Protein AF-A0A0N0MYS5-F1 (afdb_monomer_lite)

Secondary structure (DSSP, 8-state):
-HHHHHHHHHHHHHHHHHHHHHHHHHHHHHHHHHHHHHHHHHHHHHHHHHHHHHHHHHHHHHHHHSSS--S--------------------------------------------PPPPHHHHHHHHHHH--S---HHHHHHHHHHH-TTS---HHHHHHHHHHHHHTT--

pLDDT: mean 75.66, std 24.5, range [33.34, 98.88]

Structure (mmCIF, N/CA/C/O backbone):
data_AF-A0A0N0MYS5-F1
#
_entry.id   AF-A0A0N0MYS5-F1
#
loop_
_atom_site.group_PDB
_atom_site.id
_atom_site.type_symbol
_atom_site.label_atom_id
_atom_site.label_alt_id
_atom_site.label_comp_id
_atom_site.label_asym_id
_atom_site.label_entity_id
_atom_site.label_seq_id
_atom_site.pdbx_PDB_ins_code
_atom_site.Cartn_x
_atom_site.Cartn_y
_atom_site.Cartn_z
_atom_site.occupancy
_atom_site.B_iso_or_equiv
_atom_site.auth_seq_id
_atom_site.auth_comp_id
_atom_site.auth_asym_id
_atom_site.auth_atom_id
_atom_site.pdbx_PDB_model_num
ATOM 1 N N . MET A 1 1 ? -20.409 2.145 45.110 1.00 60.16 1 MET A N 1
ATOM 2 C CA . MET A 1 1 ? -20.592 3.127 44.014 1.00 60.16 1 MET A CA 1
ATOM 3 C C . MET A 1 1 ? -19.354 3.993 43.771 1.00 60.16 1 MET A C 1
ATOM 5 O O . MET A 1 1 ? -19.036 4.223 42.613 1.00 60.16 1 MET A O 1
ATOM 9 N N . SER A 1 2 ? -18.633 4.459 44.800 1.00 79.12 2 SER A N 1
ATOM 10 C CA . SER A 1 2 ? -17.429 5.300 44.619 1.00 79.12 2 SER A CA 1
ATOM 11 C C . SER A 1 2 ? -16.228 4.556 44.019 1.00 79.12 2 SER A C 1
ATOM 13 O O . SER A 1 2 ? -15.533 5.095 43.167 1.00 79.12 2 SER A O 1
ATOM 15 N N . GLU A 1 3 ? -16.033 3.298 44.407 1.00 76.19 3 GLU A N 1
ATOM 16 C CA . GLU A 1 3 ? -14.931 2.445 43.941 1.00 76.19 3 GLU A CA 1
ATOM 17 C C . GLU A 1 3 ? -15.027 2.146 42.436 1.00 76.19 3 GLU A C 1
ATOM 19 O O . GLU A 1 3 ? -14.074 2.340 41.689 1.00 76.19 3 GLU A O 1
ATOM 24 N N . THR A 1 4 ? -16.229 1.837 41.939 1.00 83.56 4 THR A N 1
ATOM 25 C CA . THR A 1 4 ? -16.494 1.641 40.503 1.00 83.56 4 THR A CA 1
ATOM 26 C C . THR A 1 4 ? -16.168 2.887 39.667 1.00 83.56 4 THR A C 1
ATOM 28 O O . THR A 1 4 ? -15.666 2.772 38.551 1.00 83.56 4 THR A O 1
ATOM 31 N N . LYS A 1 5 ? -16.412 4.091 40.205 1.00 84.75 5 LYS A N 1
ATOM 32 C CA . LYS A 1 5 ? -16.100 5.361 39.528 1.00 84.75 5 LYS A CA 1
ATOM 33 C C . LYS A 1 5 ? -14.593 5.645 39.493 1.00 84.75 5 LYS A C 1
ATOM 35 O O . LYS A 1 5 ? -14.103 6.174 38.494 1.00 84.75 5 LYS A O 1
ATOM 40 N N . ALA A 1 6 ? -13.862 5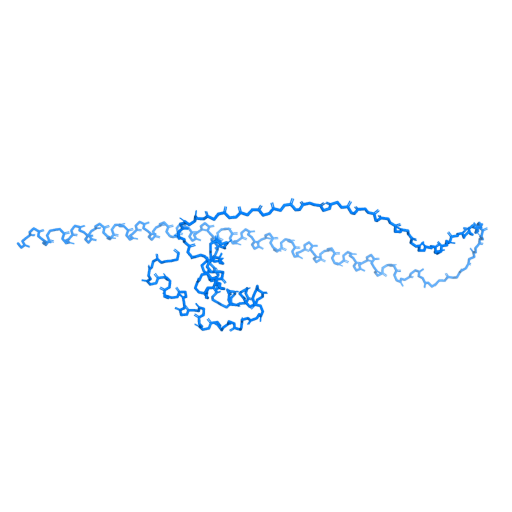.271 40.544 1.00 84.38 6 ALA A N 1
ATOM 41 C CA . ALA A 1 6 ? -12.404 5.366 40.574 1.00 84.38 6 ALA A CA 1
ATOM 42 C C . ALA A 1 6 ? -11.769 4.447 39.516 1.00 84.38 6 ALA A C 1
ATOM 44 O O . ALA A 1 6 ? -11.014 4.928 38.674 1.00 84.38 6 ALA A O 1
ATOM 45 N N . HIS A 1 7 ? -12.185 3.176 39.460 1.00 86.31 7 HIS A N 1
ATOM 46 C CA . HIS A 1 7 ? -11.705 2.226 38.449 1.00 86.31 7 HIS A CA 1
ATOM 47 C C . HIS A 1 7 ? -11.994 2.674 37.009 1.00 86.31 7 HIS A C 1
ATOM 49 O O . HIS A 1 7 ? -11.135 2.545 36.141 1.00 86.31 7 HIS A O 1
ATOM 55 N N . ALA A 1 8 ? -13.175 3.243 36.740 1.00 88.88 8 ALA A N 1
ATOM 56 C CA . ALA A 1 8 ? -13.508 3.759 35.410 1.00 88.88 8 ALA A CA 1
ATOM 57 C C . ALA A 1 8 ? -12.596 4.927 34.983 1.00 88.88 8 ALA A C 1
ATOM 59 O O . ALA A 1 8 ? -12.208 5.030 33.818 1.00 88.88 8 ALA A O 1
ATOM 60 N N . THR A 1 9 ? -12.227 5.794 35.928 1.00 91.62 9 THR A N 1
ATOM 61 C CA . THR A 1 9 ? -11.340 6.937 35.665 1.00 91.62 9 THR A CA 1
ATOM 62 C C . THR A 1 9 ? -9.904 6.471 35.415 1.00 91.62 9 THR A C 1
ATOM 64 O O . THR A 1 9 ? -9.252 6.950 34.490 1.00 91.62 9 THR A O 1
ATOM 67 N N . GLU A 1 10 ? -9.430 5.486 36.178 1.00 94.56 10 GLU A N 1
ATOM 68 C CA . GLU A 1 10 ? -8.101 4.896 35.998 1.00 94.56 10 GLU A CA 1
ATOM 69 C C . GLU A 1 10 ? -7.974 4.134 34.674 1.00 94.56 10 GLU A C 1
ATOM 71 O O . GLU A 1 10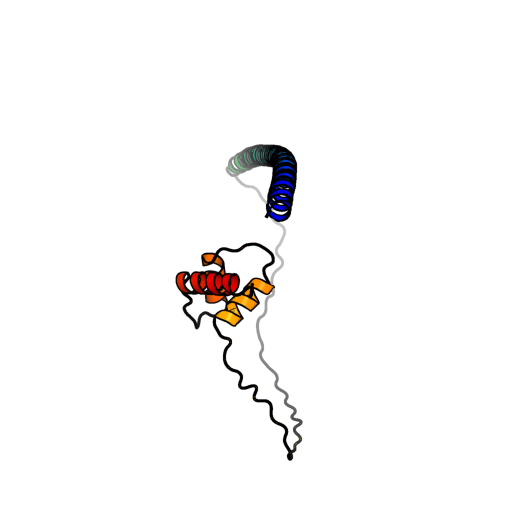 ? -7.000 4.324 33.947 1.00 94.56 10 GLU A O 1
ATOM 76 N N . LEU A 1 11 ? -9.002 3.370 34.288 1.00 96.25 11 LEU A N 1
ATOM 77 C CA . LEU A 1 11 ? -9.055 2.713 32.980 1.00 96.25 11 LEU A CA 1
ATOM 78 C C . LEU A 1 11 ? -9.027 3.731 31.830 1.00 96.25 11 LEU A C 1
ATOM 80 O O . LEU A 1 11 ? -8.343 3.518 30.832 1.00 96.25 11 LEU A O 1
ATOM 84 N N . THR A 1 12 ? -9.734 4.855 31.979 1.00 95.88 12 THR A N 1
ATOM 85 C CA . THR A 1 12 ? -9.728 5.936 30.981 1.00 95.88 12 THR A CA 1
ATOM 86 C C . THR A 1 12 ? -8.341 6.570 30.860 1.00 95.88 12 THR A C 1
ATOM 88 O O . THR A 1 12 ? -7.863 6.801 29.749 1.00 95.88 12 THR A O 1
ATOM 91 N N . SER A 1 13 ? -7.666 6.811 31.988 1.00 96.75 13 SER A N 1
ATOM 92 C CA . SER A 1 13 ? -6.289 7.317 32.012 1.00 96.75 13 SER A CA 1
ATOM 93 C C . SER A 1 13 ? -5.324 6.348 31.319 1.00 96.75 13 SER A C 1
ATOM 95 O O . SER A 1 13 ? -4.552 6.754 30.451 1.00 96.75 13 SER A O 1
ATOM 97 N N . GLN A 1 14 ? -5.439 5.050 31.620 1.00 96.94 14 GLN A N 1
ATOM 98 C CA . GLN A 1 14 ? -4.630 4.002 31.000 1.00 96.94 14 GLN A CA 1
ATOM 99 C C . GLN A 1 14 ? -4.849 3.930 29.484 1.00 96.94 14 GLN A C 1
ATOM 101 O O . GLN A 1 14 ? -3.878 3.914 28.730 1.00 96.94 14 GLN A O 1
ATOM 106 N N . TYR A 1 15 ? -6.103 3.944 29.022 1.00 98.19 15 TYR A N 1
ATOM 107 C CA . TYR A 1 15 ? -6.408 3.946 27.589 1.00 98.19 15 TYR A CA 1
ATOM 108 C C . TYR A 1 15 ? -5.886 5.200 26.891 1.00 98.19 15 TYR A C 1
ATOM 110 O O . TYR A 1 15 ? -5.361 5.113 25.786 1.00 98.19 15 TYR A O 1
ATOM 118 N N . THR A 1 16 ? -5.983 6.362 27.536 1.00 98.12 16 THR A N 1
ATOM 119 C CA . THR A 1 16 ? -5.475 7.616 26.965 1.00 98.12 16 THR A CA 1
ATOM 120 C C . THR A 1 16 ? -3.954 7.570 26.813 1.00 98.12 16 THR A C 1
ATOM 122 O O . THR A 1 16 ? -3.432 7.927 25.760 1.00 98.12 16 THR A O 1
ATOM 125 N N . ALA A 1 17 ? -3.235 7.075 27.825 1.00 97.81 17 ALA A N 1
ATOM 126 C CA . ALA A 1 17 ? -1.787 6.890 27.749 1.00 97.81 17 ALA A CA 1
ATOM 127 C C . ALA A 1 17 ? -1.392 5.883 26.655 1.00 97.81 17 ALA A C 1
ATOM 129 O O . ALA A 1 17 ? -0.455 6.134 25.896 1.00 97.81 17 ALA A O 1
ATOM 130 N N . GLN A 1 18 ? -2.138 4.779 26.535 1.00 98.38 18 GLN A N 1
ATOM 131 C CA . GLN A 1 18 ? -1.919 3.770 25.502 1.00 98.38 18 GLN A CA 1
ATOM 132 C C . GLN A 1 18 ? -2.108 4.349 24.095 1.00 98.38 18 GLN A C 1
ATOM 134 O O . GLN A 1 18 ? -1.231 4.186 23.252 1.00 98.38 18 GLN A O 1
ATOM 139 N N . VAL A 1 19 ? -3.207 5.071 23.857 1.00 98.69 19 VAL A N 1
ATOM 140 C CA . VAL A 1 19 ? -3.494 5.696 22.556 1.00 98.69 19 VAL A CA 1
ATOM 141 C C . VAL A 1 19 ? -2.421 6.717 22.192 1.00 98.69 19 VAL A C 1
ATOM 143 O O . VAL A 1 19 ? -1.950 6.714 21.059 1.00 98.69 19 VAL A O 1
ATOM 146 N N . THR A 1 20 ? -1.977 7.548 23.137 1.00 98.69 20 THR A N 1
ATOM 147 C CA . THR A 1 20 ? -0.875 8.491 22.895 1.00 98.69 20 THR A CA 1
ATOM 148 C C . THR A 1 20 ? 0.404 7.758 22.484 1.00 98.69 20 THR A C 1
ATOM 150 O O . THR A 1 20 ? 1.012 8.106 21.474 1.00 98.69 20 THR A O 1
ATOM 153 N N . GLY A 1 21 ? 0.775 6.688 23.195 1.00 98.69 21 GLY A N 1
ATOM 154 C CA . GLY A 1 21 ? 1.952 5.887 22.847 1.00 98.69 21 GLY A CA 1
ATOM 155 C C . GLY A 1 21 ? 1.823 5.157 21.504 1.00 98.69 21 GLY A C 1
ATOM 156 O O . GLY A 1 21 ? 2.805 5.029 20.770 1.00 98.69 21 GLY A O 1
ATOM 157 N N . ASP A 1 22 ? 0.624 4.686 21.160 1.00 98.75 22 ASP A N 1
ATOM 158 C CA . ASP A 1 22 ? 0.337 4.072 19.862 1.00 98.75 22 ASP A CA 1
ATOM 159 C C . ASP A 1 22 ? 0.451 5.094 18.723 1.00 98.75 22 ASP A C 1
ATOM 161 O O . ASP A 1 22 ? 1.064 4.789 17.700 1.00 98.75 22 ASP A O 1
ATOM 165 N N . LEU A 1 23 ? -0.064 6.313 18.909 1.00 98.75 23 LEU A N 1
ATOM 166 C CA . LEU A 1 23 ? 0.050 7.400 17.932 1.00 98.75 23 LEU A CA 1
ATOM 167 C C . LEU A 1 23 ? 1.507 7.820 17.708 1.00 98.75 23 LEU A C 1
ATOM 169 O O . LEU A 1 23 ? 1.917 7.996 16.564 1.00 98.75 23 LEU A O 1
ATOM 173 N N . GLU A 1 24 ? 2.312 7.917 18.767 1.00 98.75 24 GLU A N 1
ATOM 174 C CA . GLU A 1 24 ? 3.745 8.213 18.647 1.00 98.75 24 GLU A CA 1
ATOM 175 C C . GLU A 1 24 ? 4.503 7.119 17.888 1.00 98.75 24 GLU A C 1
ATOM 177 O O . GLU A 1 24 ? 5.331 7.413 17.022 1.00 98.75 24 GLU A O 1
ATOM 182 N N . ARG A 1 25 ? 4.222 5.844 18.188 1.00 98.75 25 ARG A N 1
ATOM 183 C CA . ARG A 1 25 ? 4.805 4.715 17.448 1.00 98.75 25 ARG A CA 1
ATOM 184 C C . ARG A 1 25 ? 4.364 4.715 15.990 1.00 98.75 25 ARG A C 1
ATOM 186 O O . ARG A 1 25 ? 5.187 4.478 15.113 1.00 98.75 25 ARG A O 1
ATOM 193 N N . ASN A 1 26 ? 3.095 5.014 15.731 1.00 98.69 26 ASN A N 1
ATOM 194 C CA . ASN A 1 26 ? 2.567 5.091 14.379 1.00 98.69 26 ASN A CA 1
ATOM 195 C C . ASN A 1 26 ? 3.228 6.222 13.576 1.00 98.69 26 ASN A C 1
ATOM 197 O O . ASN A 1 26 ? 3.634 5.986 12.444 1.00 98.69 26 ASN A O 1
ATOM 201 N N . ALA A 1 27 ? 3.419 7.403 14.171 1.00 98.75 27 ALA A N 1
ATOM 202 C CA . ALA A 1 27 ? 4.106 8.521 13.524 1.00 98.75 27 ALA A CA 1
ATOM 203 C C . ALA A 1 27 ? 5.561 8.179 13.153 1.00 98.75 27 ALA A C 1
ATOM 205 O O . ALA A 1 27 ? 5.993 8.464 12.039 1.00 98.75 27 ALA A O 1
ATOM 206 N N . LYS A 1 28 ? 6.296 7.503 14.047 1.00 98.75 28 LYS A N 1
ATOM 207 C CA . LYS A 1 28 ? 7.670 7.044 13.770 1.00 98.75 28 LYS A CA 1
ATOM 208 C C . LYS A 1 28 ? 7.730 6.024 12.636 1.00 98.75 28 LYS A C 1
ATOM 210 O O . LYS A 1 28 ? 8.636 6.074 11.811 1.00 98.75 28 LYS A O 1
ATOM 215 N N . GLU A 1 29 ? 6.768 5.106 12.580 1.00 98.81 29 GLU A N 1
ATOM 216 C CA . GLU A 1 29 ? 6.713 4.118 11.501 1.00 98.81 29 GLU A CA 1
ATOM 217 C C . GLU A 1 29 ? 6.350 4.766 10.159 1.00 98.81 29 GLU A C 1
ATOM 219 O O . GLU A 1 29 ? 6.943 4.426 9.139 1.00 98.81 29 GLU A O 1
ATOM 224 N N . GLN A 1 30 ? 5.442 5.749 10.155 1.00 98.75 30 GLN A N 1
ATOM 225 C CA . GLN A 1 30 ? 5.154 6.544 8.959 1.00 98.75 30 GLN A CA 1
ATOM 226 C C . GLN A 1 30 ? 6.401 7.277 8.451 1.00 98.75 30 GLN A C 1
ATOM 228 O O . GLN A 1 30 ? 6.653 7.269 7.250 1.00 98.75 30 GLN A O 1
ATOM 233 N N . GLU A 1 31 ? 7.197 7.872 9.346 1.00 98.81 31 GLU A N 1
ATOM 234 C CA . GLU A 1 31 ? 8.458 8.526 8.980 1.00 98.81 31 GLU A CA 1
ATOM 235 C C . GLU A 1 31 ? 9.454 7.528 8.371 1.00 98.81 31 GLU A C 1
ATOM 237 O O . GLU A 1 31 ? 9.992 7.780 7.293 1.00 98.81 31 GLU A O 1
ATOM 242 N N . ARG A 1 32 ? 9.646 6.364 9.008 1.00 98.81 32 ARG A N 1
ATOM 243 C CA . ARG A 1 32 ? 10.529 5.298 8.509 1.00 98.81 32 ARG A CA 1
ATOM 244 C C . ARG A 1 32 ? 10.115 4.824 7.114 1.00 98.81 32 ARG A C 1
ATOM 246 O O . ARG A 1 32 ? 10.952 4.738 6.218 1.00 98.81 32 ARG A O 1
ATOM 253 N N . ILE A 1 33 ? 8.830 4.518 6.929 1.00 98.81 33 ILE A N 1
ATOM 254 C CA . ILE A 1 33 ? 8.283 4.084 5.637 1.00 98.81 33 ILE A CA 1
ATOM 255 C C . ILE A 1 33 ? 8.416 5.206 4.602 1.00 98.81 33 ILE A C 1
ATOM 257 O O . ILE A 1 33 ? 8.747 4.935 3.453 1.00 98.81 33 ILE A O 1
ATOM 261 N N . GLY A 1 34 ? 8.206 6.466 4.995 1.00 98.75 34 GLY A N 1
ATOM 262 C CA . GLY A 1 34 ? 8.397 7.623 4.121 1.00 98.75 34 GLY A CA 1
ATOM 263 C C . GLY A 1 34 ? 9.825 7.717 3.580 1.00 98.75 34 GLY A C 1
ATOM 264 O O . GLY A 1 34 ? 10.009 7.846 2.372 1.00 98.75 34 GLY A O 1
ATOM 265 N N . GLN A 1 35 ? 10.825 7.564 4.451 1.00 98.81 35 GLN A N 1
ATOM 266 C CA . GLN A 1 35 ? 12.240 7.535 4.059 1.00 98.81 35 GLN A CA 1
ATOM 267 C C . GLN A 1 35 ? 12.556 6.354 3.125 1.00 98.81 35 GLN A C 1
ATOM 269 O O . GLN A 1 35 ? 13.300 6.502 2.158 1.00 98.81 35 GLN A O 1
ATOM 274 N N . GLU A 1 36 ? 11.972 5.181 3.383 1.00 98.81 36 GLU A N 1
ATOM 275 C CA . GLU A 1 36 ? 12.135 4.000 2.526 1.00 98.81 36 GLU A CA 1
ATOM 276 C C . GLU A 1 36 ? 11.522 4.214 1.132 1.00 98.81 36 GLU A C 1
ATOM 278 O O . GLU A 1 36 ? 12.137 3.865 0.124 1.00 98.81 36 GLU A O 1
ATOM 283 N N . ILE A 1 37 ? 10.348 4.850 1.055 1.00 98.75 37 ILE A N 1
ATOM 284 C CA . ILE A 1 37 ? 9.710 5.219 -0.215 1.00 98.75 37 ILE A CA 1
ATOM 285 C C . ILE A 1 37 ? 10.589 6.194 -0.999 1.00 98.75 37 ILE A C 1
ATOM 287 O O . ILE A 1 37 ? 10.785 5.988 -2.196 1.00 98.75 37 ILE A O 1
ATOM 291 N N . GLU A 1 38 ? 11.125 7.228 -0.350 1.00 98.88 38 GLU A N 1
ATOM 292 C CA . GLU A 1 38 ? 12.000 8.210 -1.000 1.00 98.88 38 GLU A CA 1
ATOM 293 C C . GLU A 1 38 ? 13.253 7.536 -1.581 1.00 98.88 38 GLU A C 1
ATOM 295 O O . GLU A 1 38 ? 13.566 7.711 -2.762 1.00 98.88 38 GLU A O 1
ATOM 300 N N . ALA A 1 39 ? 13.901 6.663 -0.805 1.00 98.75 39 ALA A N 1
ATOM 301 C CA . ALA A 1 39 ? 15.057 5.899 -1.264 1.00 98.75 39 ALA A CA 1
ATOM 302 C C . ALA A 1 39 ? 14.725 4.983 -2.459 1.00 98.75 39 ALA A C 1
ATOM 304 O O . ALA A 1 39 ? 15.487 4.908 -3.426 1.00 98.75 39 ALA A O 1
ATOM 305 N N . LEU A 1 40 ? 13.580 4.291 -2.429 1.00 98.88 40 LEU A N 1
ATOM 306 C CA . LEU A 1 40 ? 13.139 3.432 -3.534 1.00 98.88 40 LEU A CA 1
ATOM 307 C C . LEU A 1 40 ? 12.798 4.235 -4.796 1.00 98.88 40 LEU A C 1
ATOM 309 O O . LEU A 1 40 ? 13.092 3.792 -5.909 1.00 98.88 40 LEU A O 1
ATOM 313 N N . GLN A 1 41 ? 12.205 5.420 -4.648 1.00 98.81 41 GLN A N 1
ATOM 314 C CA . GLN A 1 41 ? 11.923 6.317 -5.769 1.00 98.81 41 GLN A CA 1
ATOM 315 C C . GLN A 1 41 ? 13.211 6.819 -6.427 1.00 98.81 41 GLN A C 1
ATOM 317 O O . GLN A 1 41 ? 13.299 6.827 -7.657 1.00 98.81 41 GLN A O 1
ATOM 322 N N . GLU A 1 42 ? 14.225 7.174 -5.636 1.00 98.81 42 GLU A N 1
ATOM 323 C CA . GLU A 1 42 ? 15.534 7.572 -6.156 1.00 98.81 42 GLU A CA 1
ATOM 324 C C . GLU A 1 42 ? 16.205 6.426 -6.931 1.00 98.81 42 GLU A C 1
ATOM 326 O O . GLU A 1 42 ? 16.670 6.622 -8.058 1.00 98.81 42 GLU A O 1
ATOM 331 N N . GLN A 1 43 ? 16.183 5.203 -6.387 1.00 98.75 43 GLN A N 1
ATOM 332 C CA . GLN A 1 43 ? 16.703 4.015 -7.075 1.00 98.75 43 GLN A CA 1
ATOM 333 C C . GLN A 1 43 ? 15.986 3.756 -8.403 1.00 98.75 43 GLN A C 1
ATOM 335 O O . GLN A 1 43 ? 16.626 3.475 -9.420 1.00 98.75 43 GLN A O 1
ATOM 340 N N . LEU A 1 44 ? 14.657 3.871 -8.415 1.00 98.81 44 LEU A N 1
ATOM 341 C CA . LEU A 1 44 ? 13.856 3.703 -9.621 1.00 98.81 44 LEU A CA 1
ATOM 342 C C . LEU A 1 44 ? 14.203 4.765 -10.668 1.00 98.81 44 LEU A C 1
ATOM 344 O O . LEU A 1 44 ? 14.393 4.426 -11.838 1.00 98.81 44 LEU A O 1
ATOM 348 N N . HIS A 1 45 ? 14.349 6.026 -10.260 1.00 98.88 45 HIS A N 1
ATOM 349 C CA . HIS A 1 45 ? 14.752 7.103 -11.159 1.00 98.88 45 HIS A CA 1
ATOM 350 C C . HIS A 1 45 ? 16.151 6.856 -11.750 1.00 98.88 45 HIS A C 1
ATOM 352 O O . HIS A 1 45 ? 16.347 6.991 -12.960 1.00 98.88 45 HIS A O 1
ATOM 358 N N . ALA A 1 46 ? 17.112 6.411 -10.934 1.00 98.75 46 ALA A N 1
ATOM 359 C CA . ALA A 1 46 ? 18.447 6.047 -11.405 1.00 98.75 46 ALA A CA 1
ATOM 360 C C . ALA A 1 46 ? 18.403 4.909 -12.441 1.00 98.75 46 ALA A C 1
ATOM 362 O O . ALA A 1 46 ? 19.051 4.986 -13.488 1.00 98.75 46 ALA A O 1
ATOM 363 N N . LEU A 1 47 ? 17.596 3.871 -12.199 1.00 98.81 47 LEU A N 1
ATOM 364 C CA . LEU A 1 47 ? 17.408 2.767 -13.145 1.00 98.81 47 LEU A CA 1
ATOM 365 C C . LEU A 1 47 ? 16.758 3.224 -14.457 1.00 98.81 47 LEU A C 1
ATOM 367 O O . LEU A 1 47 ? 17.202 2.815 -15.530 1.00 98.81 47 LEU A O 1
ATOM 371 N N . GLN A 1 48 ? 15.749 4.092 -14.397 1.00 98.75 48 GLN A N 1
ATOM 372 C CA . GLN A 1 48 ? 15.107 4.659 -15.587 1.00 98.75 48 GLN A CA 1
ATOM 373 C C . GLN A 1 48 ? 16.066 5.530 -16.404 1.00 98.75 48 GLN A C 1
ATOM 375 O O . GLN A 1 48 ? 16.086 5.448 -17.638 1.00 98.75 48 GLN A O 1
ATOM 380 N N . HIS A 1 49 ? 16.893 6.332 -15.732 1.00 98.75 49 HIS A N 1
ATOM 381 C CA . HIS A 1 49 ? 17.927 7.120 -16.390 1.00 98.75 49 HIS A CA 1
ATOM 382 C C . HIS A 1 49 ? 18.937 6.213 -17.104 1.00 98.75 49 HIS A C 1
ATOM 384 O O . HIS A 1 49 ? 19.176 6.378 -18.301 1.00 98.75 49 HIS A O 1
ATOM 390 N N . ASN A 1 50 ? 19.448 5.191 -16.413 1.00 98.69 50 ASN A N 1
ATOM 391 C CA . ASN A 1 50 ? 20.355 4.206 -17.000 1.00 98.69 50 ASN A CA 1
ATOM 392 C C . ASN A 1 50 ? 19.722 3.485 -18.194 1.00 98.69 50 ASN A C 1
ATOM 394 O O . ASN A 1 50 ? 20.365 3.330 -19.229 1.00 98.69 50 ASN A O 1
ATOM 398 N N . HIS A 1 51 ? 18.453 3.088 -18.091 1.00 98.56 51 HIS A N 1
ATOM 399 C CA . HIS A 1 51 ? 17.727 2.479 -19.201 1.00 98.56 51 HIS A CA 1
ATOM 400 C C . HIS A 1 51 ? 17.658 3.412 -20.414 1.00 98.56 51 HIS A C 1
ATOM 402 O O . HIS A 1 51 ? 17.939 2.988 -21.532 1.00 98.56 51 HIS A O 1
ATOM 408 N N . THR A 1 52 ? 17.363 4.693 -20.193 1.00 98.69 52 THR A N 1
ATOM 409 C CA . THR A 1 52 ? 17.341 5.706 -21.257 1.00 98.69 52 THR A CA 1
ATOM 410 C C . THR A 1 52 ? 18.704 5.824 -21.938 1.00 98.69 52 THR A C 1
ATOM 412 O O . THR A 1 52 ? 18.786 5.820 -23.165 1.00 98.69 52 THR A O 1
ATOM 415 N N . VAL A 1 53 ? 19.791 5.864 -21.162 1.00 98.62 53 VAL A N 1
ATOM 416 C CA . VAL A 1 53 ? 21.162 5.895 -21.696 1.00 98.62 53 VAL A CA 1
ATOM 417 C C . VAL A 1 53 ? 21.468 4.638 -22.513 1.00 98.62 53 VAL A C 1
ATOM 419 O O . VAL A 1 53 ? 21.986 4.748 -23.624 1.00 98.62 53 VAL A O 1
ATOM 422 N N . LEU A 1 54 ? 21.111 3.454 -22.009 1.00 98.38 54 LEU A N 1
ATOM 423 C CA . LEU A 1 54 ? 21.327 2.184 -22.708 1.00 98.38 54 LEU A CA 1
ATOM 424 C C . LEU A 1 54 ? 20.543 2.107 -24.020 1.00 98.38 54 LEU A C 1
ATOM 426 O O . LEU A 1 54 ? 21.086 1.661 -25.027 1.00 98.38 54 LEU A O 1
ATOM 430 N N . VAL A 1 55 ? 19.297 2.580 -24.036 1.00 98.38 55 VAL A N 1
ATOM 431 C CA . VAL A 1 55 ? 18.473 2.645 -25.248 1.00 98.38 55 VAL A CA 1
ATOM 432 C C . VAL A 1 55 ? 19.060 3.636 -26.254 1.00 98.38 55 VAL A C 1
ATOM 434 O O . VAL A 1 55 ? 19.170 3.308 -27.435 1.00 98.38 55 VAL A O 1
ATOM 437 N N . ASN A 1 56 ? 19.505 4.814 -25.810 1.00 97.88 56 ASN A N 1
ATOM 438 C CA . ASN A 1 56 ? 20.174 5.786 -26.680 1.00 97.88 56 ASN A CA 1
ATOM 439 C C . ASN A 1 56 ? 21.470 5.212 -27.273 1.00 97.88 56 ASN A C 1
ATOM 441 O O . ASN A 1 56 ? 21.740 5.380 -28.461 1.00 97.88 56 ASN A O 1
ATOM 445 N N . MET A 1 57 ? 22.248 4.483 -26.471 1.00 97.50 57 MET A N 1
ATOM 446 C CA . MET A 1 57 ? 23.445 3.786 -26.932 1.00 97.50 57 MET A CA 1
ATOM 447 C C . MET A 1 57 ? 23.089 2.687 -27.942 1.00 97.50 57 MET A C 1
ATOM 449 O O . MET A 1 57 ? 23.683 2.631 -29.015 1.00 97.50 57 MET A O 1
ATOM 453 N N . GLN A 1 58 ? 22.076 1.861 -27.669 1.00 96.06 58 GLN A N 1
ATOM 454 C CA . GLN A 1 58 ? 21.598 0.842 -28.606 1.00 96.06 58 GLN A CA 1
ATOM 455 C C . GLN A 1 58 ? 21.170 1.456 -29.945 1.00 96.06 58 GLN A C 1
ATOM 457 O O . GLN A 1 58 ? 21.495 0.907 -30.994 1.00 96.06 58 GLN A O 1
ATOM 462 N N . GLN A 1 59 ? 20.478 2.597 -29.929 1.00 96.12 59 GLN A N 1
ATOM 463 C CA . GLN A 1 59 ? 20.090 3.310 -31.147 1.00 96.12 59 GLN A CA 1
ATOM 464 C C . GLN A 1 59 ? 21.304 3.867 -31.898 1.00 96.12 59 GLN A C 1
ATOM 466 O O . GLN A 1 59 ? 21.367 3.737 -33.118 1.00 96.12 59 GLN A O 1
ATOM 471 N N . ALA A 1 60 ? 22.292 4.430 -31.197 1.00 94.62 60 ALA A N 1
ATOM 472 C CA . ALA A 1 60 ? 23.517 4.935 -31.817 1.00 94.62 60 ALA A CA 1
ATOM 473 C C . ALA A 1 60 ? 24.344 3.812 -32.474 1.00 94.62 60 ALA A C 1
ATOM 475 O O . ALA A 1 60 ? 24.807 3.968 -33.603 1.00 94.62 60 ALA A O 1
ATOM 476 N N . LEU A 1 61 ? 24.482 2.658 -31.809 1.00 95.00 61 LEU A N 1
ATOM 477 C CA . LEU A 1 61 ? 25.164 1.492 -32.384 1.00 95.00 61 LEU A CA 1
ATOM 478 C C . LEU A 1 61 ? 24.334 0.807 -33.487 1.00 95.00 61 LEU A C 1
ATOM 480 O O . LEU A 1 61 ? 24.896 0.351 -34.480 1.00 95.00 61 LEU A O 1
ATOM 484 N N . GLY A 1 62 ? 23.006 0.754 -33.349 1.00 84.12 62 GLY A N 1
ATOM 485 C CA . GLY A 1 62 ? 22.095 0.155 -34.331 1.00 84.12 62 GLY A CA 1
ATOM 486 C C . GLY A 1 62 ? 21.909 0.997 -35.598 1.00 84.12 62 GLY A C 1
ATOM 487 O O . GLY A 1 62 ? 21.809 0.447 -36.692 1.00 84.12 62 GLY A O 1
ATOM 488 N N . GLY A 1 63 ? 21.935 2.327 -35.481 1.00 59.50 63 GLY A N 1
ATOM 489 C CA . GLY A 1 63 ? 21.900 3.259 -36.612 1.00 59.50 63 GLY A CA 1
ATOM 490 C C . GLY A 1 63 ? 23.203 3.276 -37.416 1.00 59.50 63 GLY A C 1
ATOM 491 O O . GLY A 1 63 ? 23.165 3.412 -38.636 1.00 59.50 63 GLY A O 1
ATOM 492 N N . ALA A 1 64 ? 24.348 3.044 -36.766 1.00 54.44 64 ALA A N 1
ATOM 493 C CA . ALA A 1 64 ? 25.631 2.867 -37.449 1.00 54.44 64 ALA A CA 1
ATOM 494 C C . ALA A 1 64 ? 25.721 1.534 -38.220 1.00 54.44 64 ALA A C 1
ATOM 496 O O . ALA A 1 64 ? 26.438 1.450 -39.215 1.00 54.44 64 ALA A O 1
ATOM 497 N N . SER A 1 65 ? 24.966 0.506 -37.813 1.00 49.16 65 SER A N 1
ATOM 498 C CA . SER A 1 65 ? 24.954 -0.799 -38.491 1.00 49.16 65 SER A CA 1
ATOM 499 C C . SER A 1 65 ? 24.060 -0.846 -39.737 1.00 49.16 65 SER A C 1
ATOM 501 O O . SER A 1 65 ? 24.236 -1.742 -40.556 1.00 49.16 65 SER A O 1
ATOM 503 N N . SER A 1 66 ? 23.122 0.094 -39.915 1.00 44.91 66 SER A N 1
ATOM 504 C CA . SER A 1 66 ? 22.214 0.109 -41.078 1.00 44.91 66 SER A CA 1
ATOM 505 C C . SER A 1 66 ? 22.725 0.940 -42.265 1.00 44.91 66 SER A C 1
ATOM 507 O O . SER A 1 66 ? 22.082 0.946 -43.312 1.00 44.91 66 SER A O 1
ATOM 509 N N . ALA A 1 67 ? 23.859 1.637 -42.131 1.00 44.97 67 ALA A N 1
ATOM 510 C CA . ALA A 1 67 ? 24.441 2.470 -43.190 1.00 44.97 67 ALA A CA 1
ATOM 511 C C . ALA A 1 67 ? 25.647 1.824 -43.907 1.00 44.97 67 ALA A C 1
ATOM 513 O O . ALA A 1 67 ? 26.252 2.465 -44.761 1.00 44.97 67 ALA A O 1
ATOM 514 N N . ALA A 1 68 ? 26.004 0.576 -43.575 1.00 45.94 68 ALA A N 1
ATOM 515 C CA . ALA A 1 68 ? 27.190 -0.102 -44.114 1.00 45.94 68 ALA A CA 1
ATOM 516 C C . ALA A 1 68 ? 26.896 -1.312 -45.025 1.00 45.94 68 ALA A C 1
ATOM 518 O O . ALA A 1 68 ? 27.835 -1.946 -45.494 1.00 45.94 68 ALA A O 1
ATOM 519 N N . GLU A 1 69 ? 25.632 -1.620 -45.333 1.00 44.06 69 GLU A N 1
ATOM 520 C CA . GLU A 1 69 ? 25.283 -2.650 -46.327 1.00 44.06 69 GLU A CA 1
ATOM 521 C C . GLU A 1 69 ? 24.719 -2.023 -47.607 1.00 44.06 69 GLU A C 1
ATOM 523 O O . GLU A 1 69 ? 23.550 -2.182 -47.945 1.00 44.06 69 GLU A O 1
ATOM 528 N N . ALA A 1 70 ? 25.563 -1.274 -48.316 1.00 48.78 70 ALA A N 1
ATOM 529 C CA . ALA A 1 70 ? 25.348 -0.929 -49.720 1.00 48.78 70 ALA A CA 1
ATOM 530 C C . ALA A 1 70 ? 26.666 -0.498 -50.390 1.00 48.78 70 ALA A C 1
ATOM 532 O O . ALA A 1 70 ? 26.817 0.666 -50.731 1.00 48.78 70 ALA A O 1
ATOM 533 N N . ASP A 1 71 ? 27.623 -1.416 -50.567 1.00 37.00 71 ASP A N 1
ATOM 534 C CA . ASP A 1 71 ? 28.341 -1.550 -51.845 1.00 37.00 71 ASP A CA 1
ATOM 535 C C . ASP A 1 71 ? 29.128 -2.874 -51.912 1.00 37.00 71 ASP A C 1
ATOM 537 O O . ASP A 1 71 ? 29.302 -3.597 -50.937 1.00 37.00 71 ASP A O 1
ATOM 541 N N . THR A 1 72 ? 29.523 -3.218 -53.121 1.00 38.28 72 THR A N 1
ATOM 542 C CA . THR A 1 72 ? 29.562 -4.545 -53.720 1.00 38.28 72 THR A CA 1
ATOM 543 C C . THR A 1 72 ? 30.906 -5.292 -53.635 1.00 38.28 72 THR A C 1
ATOM 545 O O . THR A 1 72 ? 31.979 -4.710 -53.700 1.00 38.28 72 THR A O 1
ATOM 548 N N . ALA A 1 73 ? 30.792 -6.626 -53.539 1.00 41.22 73 ALA A N 1
ATOM 549 C CA . ALA A 1 73 ? 31.622 -7.700 -54.116 1.00 41.22 73 ALA A CA 1
ATOM 550 C C . ALA A 1 73 ? 33.166 -7.575 -54.172 1.00 41.22 73 ALA A C 1
ATOM 552 O O . ALA A 1 73 ? 33.701 -6.744 -54.892 1.00 41.22 73 ALA A O 1
ATOM 553 N N . THR A 1 74 ? 33.885 -8.565 -53.609 1.00 34.84 74 THR A N 1
ATOM 554 C CA . THR A 1 74 ? 34.678 -9.587 -54.351 1.00 34.84 74 THR A CA 1
ATOM 555 C C . THR A 1 74 ? 35.148 -10.687 -53.371 1.00 34.84 74 THR A C 1
ATOM 557 O O . THR A 1 74 ? 35.732 -10.394 -52.333 1.00 34.84 74 THR A O 1
ATOM 560 N N . ALA A 1 75 ? 34.867 -11.956 -53.690 1.00 42.34 75 ALA A N 1
ATOM 561 C CA . ALA A 1 75 ? 35.277 -13.158 -52.943 1.00 42.34 75 ALA A CA 1
ATOM 562 C C . ALA A 1 75 ? 36.756 -13.559 -53.227 1.00 42.34 75 ALA A C 1
ATOM 564 O O . ALA A 1 75 ? 37.375 -12.962 -54.108 1.00 42.34 75 ALA A O 1
ATOM 565 N N . PRO A 1 76 ? 37.331 -14.588 -52.558 1.00 44.34 76 PRO A N 1
ATOM 566 C CA . PRO A 1 76 ? 37.087 -15.957 -53.033 1.00 44.34 76 PRO A CA 1
ATOM 567 C C . PRO A 1 76 ? 36.903 -17.044 -51.951 1.00 44.34 76 PRO A C 1
ATOM 569 O O . PRO A 1 76 ? 37.388 -16.968 -50.825 1.00 44.34 76 PRO A O 1
ATOM 572 N N . SER A 1 77 ? 36.199 -18.090 -52.389 1.00 43.09 77 SER A N 1
ATOM 573 C CA . SER A 1 77 ? 35.915 -19.393 -51.777 1.00 43.09 77 SER A CA 1
ATOM 574 C C . SER A 1 77 ? 37.109 -20.191 -51.252 1.00 43.09 77 SER A C 1
ATOM 576 O O . SER A 1 77 ? 38.103 -20.315 -51.960 1.00 43.09 77 SER A O 1
ATOM 578 N N . VAL A 1 78 ? 36.885 -20.945 -50.162 1.00 43.78 78 VAL A N 1
ATOM 579 C CA . VAL A 1 78 ? 37.335 -22.349 -49.973 1.00 43.78 78 VAL A CA 1
ATOM 580 C C . VAL A 1 78 ? 36.395 -23.062 -48.954 1.00 43.78 78 VAL A C 1
ATOM 582 O O . VAL A 1 78 ? 35.643 -22.374 -48.270 1.00 43.78 78 VAL A O 1
ATOM 585 N N . PRO A 1 79 ? 36.311 -24.409 -48.877 1.00 43.34 79 PRO A N 1
ATOM 586 C CA . PRO A 1 79 ? 35.254 -25.190 -49.517 1.00 43.34 79 PRO A CA 1
ATOM 587 C C . PRO A 1 79 ? 34.330 -25.984 -48.565 1.00 43.34 79 PRO A C 1
ATOM 589 O O . PRO A 1 79 ? 34.613 -26.247 -47.401 1.00 43.34 79 PRO A O 1
ATOM 592 N N . HIS A 1 80 ? 33.225 -26.414 -49.168 1.00 40.03 80 HIS A N 1
ATOM 593 C CA . HIS A 1 80 ? 32.137 -27.264 -48.689 1.00 40.03 80 HIS A CA 1
ATOM 594 C C . HIS A 1 80 ? 32.588 -28.678 -48.230 1.00 40.03 80 HIS A C 1
ATOM 596 O O . HIS A 1 80 ? 33.242 -29.391 -48.988 1.00 40.03 80 HIS A O 1
ATOM 602 N N . GLN A 1 81 ? 32.135 -29.129 -47.054 1.00 37.62 81 GLN A N 1
ATOM 603 C CA . GLN A 1 81 ? 31.872 -30.546 -46.729 1.00 37.62 81 GLN A CA 1
ATOM 604 C C . GLN A 1 81 ? 30.433 -30.604 -46.190 1.00 37.62 81 GLN A C 1
ATOM 606 O O . GLN A 1 81 ? 30.146 -30.075 -45.125 1.00 37.62 81 GLN A O 1
ATOM 611 N N . VAL A 1 82 ? 29.435 -30.892 -47.027 1.00 33.34 82 VAL A N 1
ATOM 612 C CA . VAL A 1 82 ? 28.884 -32.225 -47.341 1.00 33.34 82 VAL A CA 1
ATOM 613 C C . VAL A 1 82 ? 28.515 -33.055 -46.100 1.00 33.34 82 VAL A C 1
ATOM 615 O O . VAL A 1 82 ? 29.315 -33.820 -45.584 1.00 33.34 82 VAL A O 1
ATOM 618 N N . SER A 1 83 ? 27.238 -32.907 -45.726 1.00 36.81 83 SER A N 1
ATOM 619 C CA . SER A 1 83 ? 26.225 -33.967 -45.579 1.00 36.81 83 SER A CA 1
ATOM 620 C C . SER A 1 83 ? 26.460 -35.121 -44.595 1.00 36.81 83 SER A C 1
ATOM 622 O O . SER A 1 83 ? 27.356 -35.933 -44.788 1.00 36.81 83 SER A O 1
ATOM 624 N N . ALA A 1 84 ? 25.524 -35.296 -43.654 1.00 34.03 84 ALA A N 1
ATOM 625 C CA . ALA A 1 84 ? 24.627 -36.462 -43.656 1.00 34.03 84 ALA A CA 1
ATOM 626 C C . ALA A 1 84 ? 23.643 -36.421 -42.469 1.00 34.03 84 ALA A C 1
ATOM 628 O O . ALA A 1 84 ? 24.003 -36.676 -41.322 1.00 34.03 84 ALA A O 1
ATOM 629 N N . GLU A 1 85 ? 22.368 -36.177 -42.770 1.00 45.56 85 GLU A N 1
ATOM 630 C CA . GLU A 1 85 ? 21.252 -36.783 -42.032 1.00 45.56 85 GLU A CA 1
ATOM 631 C C . GLU A 1 85 ? 21.214 -38.287 -42.378 1.00 45.56 85 GLU A C 1
ATOM 633 O O . GLU A 1 85 ? 21.598 -38.665 -43.490 1.00 45.56 85 GLU A O 1
ATOM 638 N N . PRO A 1 86 ? 20.724 -39.165 -41.484 1.00 40.47 86 PRO A N 1
ATOM 639 C CA . PRO A 1 86 ? 19.562 -39.932 -41.925 1.00 40.47 86 PRO A CA 1
ATOM 640 C C . PRO A 1 86 ? 18.519 -40.226 -40.837 1.00 40.47 86 PRO A C 1
ATOM 642 O O . PRO A 1 86 ? 18.798 -40.446 -39.659 1.00 40.47 86 PRO A O 1
ATOM 645 N N . LYS A 1 87 ? 17.279 -40.306 -41.322 1.00 36.94 87 LYS A N 1
ATOM 646 C CA . LYS A 1 87 ? 16.087 -40.847 -40.667 1.00 36.94 87 LYS A CA 1
ATOM 647 C C . LYS A 1 87 ? 16.099 -42.387 -40.588 1.00 36.94 87 LYS A C 1
ATOM 649 O O . LYS A 1 87 ? 16.757 -43.057 -41.372 1.00 36.94 87 LYS A O 1
ATOM 654 N N . GLN A 1 88 ? 15.167 -42.881 -39.759 1.00 35.81 88 GLN A N 1
ATOM 655 C CA . GLN A 1 88 ? 14.516 -44.210 -39.715 1.00 35.81 88 GLN A CA 1
ATOM 656 C C . GLN A 1 88 ? 15.200 -45.352 -38.941 1.00 35.81 88 GLN A C 1
ATOM 658 O O . GLN A 1 88 ? 16.169 -45.950 -39.384 1.00 35.81 88 GLN A O 1
ATOM 663 N N . SER A 1 89 ? 14.527 -45.842 -37.890 1.00 37.06 89 SER A N 1
ATOM 664 C CA . SER A 1 89 ? 13.703 -47.072 -37.960 1.00 37.06 89 SER A CA 1
ATOM 665 C C . SER A 1 89 ? 13.055 -47.419 -36.601 1.00 37.06 89 SER A C 1
ATOM 667 O O . SER A 1 89 ? 13.580 -47.115 -35.536 1.00 37.06 89 SER A O 1
ATOM 669 N N . LYS A 1 90 ? 11.842 -47.990 -36.663 1.00 40.56 90 LYS A N 1
ATOM 670 C CA . LYS A 1 90 ? 10.981 -48.417 -35.538 1.00 40.56 90 LYS A CA 1
ATOM 671 C C . LYS A 1 90 ? 11.394 -49.824 -34.996 1.00 40.56 90 LYS A C 1
ATOM 673 O O . LYS A 1 90 ? 12.489 -50.285 -35.287 1.00 40.56 90 LYS A O 1
ATOM 678 N N . PRO A 1 91 ? 10.530 -50.565 -34.266 1.00 50.47 91 PRO A N 1
ATOM 679 C CA . PRO A 1 91 ? 10.554 -50.760 -32.815 1.00 50.47 91 PRO A CA 1
ATOM 680 C C . PRO A 1 91 ? 10.906 -52.214 -32.418 1.00 50.47 91 PRO A C 1
ATOM 682 O O . PRO A 1 91 ? 10.742 -53.136 -33.216 1.00 50.47 91 PRO A O 1
ATOM 685 N N . LYS A 1 92 ? 11.282 -52.480 -31.159 1.00 33.94 92 LYS A N 1
ATOM 686 C CA . LYS A 1 92 ? 11.249 -53.854 -30.621 1.00 33.94 92 LYS A CA 1
ATOM 687 C C . LYS A 1 92 ? 10.630 -53.933 -29.229 1.00 33.94 92 LYS A C 1
ATOM 689 O O . LYS A 1 92 ? 10.959 -53.191 -28.314 1.00 33.94 92 LYS A O 1
ATOM 694 N N . LYS A 1 93 ? 9.691 -54.871 -29.158 1.00 35.53 93 LYS A N 1
ATOM 695 C CA . LYS A 1 93 ? 8.839 -55.320 -28.062 1.00 35.53 93 LYS A CA 1
ATOM 696 C C . LYS A 1 93 ? 9.513 -56.498 -27.352 1.00 35.53 93 LYS A C 1
ATOM 698 O O . LYS A 1 93 ? 9.953 -57.417 -28.034 1.00 35.53 93 LYS A O 1
ATOM 703 N N . ALA A 1 94 ? 9.490 -56.502 -26.022 1.00 35.81 94 ALA A N 1
ATOM 704 C CA . ALA A 1 94 ? 9.510 -57.678 -25.137 1.00 35.81 94 ALA A CA 1
ATOM 705 C C . ALA A 1 94 ? 9.063 -57.157 -23.751 1.00 35.81 94 ALA A C 1
ATOM 707 O O . ALA A 1 94 ? 9.691 -56.247 -23.233 1.00 35.81 94 ALA A O 1
ATOM 708 N N . ALA A 1 95 ? 7.873 -57.423 -23.204 1.00 33.78 95 ALA A N 1
ATOM 709 C CA . ALA A 1 95 ? 7.225 -58.684 -22.829 1.00 33.78 95 ALA A CA 1
ATOM 710 C C . ALA A 1 95 ? 7.997 -59.491 -21.766 1.00 33.78 95 ALA A C 1
ATOM 712 O O . ALA A 1 95 ? 8.880 -60.262 -22.116 1.00 33.78 95 ALA A O 1
ATOM 713 N N . ALA A 1 96 ? 7.595 -59.334 -20.497 1.00 37.34 96 ALA A N 1
ATOM 714 C CA . ALA A 1 96 ? 7.478 -60.386 -19.470 1.00 37.34 96 ALA A CA 1
ATOM 715 C C . ALA A 1 96 ? 6.802 -59.758 -18.224 1.00 37.34 96 ALA A C 1
ATOM 717 O O . ALA A 1 96 ? 7.375 -58.885 -17.587 1.00 37.34 96 ALA A O 1
ATOM 718 N N . THR A 1 97 ? 5.489 -59.888 -18.006 1.00 33.97 97 THR A N 1
ATOM 719 C CA . THR A 1 97 ? 4.781 -60.970 -17.280 1.00 33.97 97 THR A CA 1
ATOM 720 C C . THR A 1 97 ? 5.383 -61.353 -15.929 1.00 33.97 97 THR A C 1
ATOM 722 O O . THR A 1 97 ? 6.463 -61.928 -15.868 1.00 33.97 97 THR A O 1
ATOM 725 N N . GLY A 1 98 ? 4.604 -61.151 -14.862 1.00 36.28 98 GLY A N 1
ATOM 726 C CA . GLY A 1 98 ? 4.898 -61.669 -13.527 1.00 36.28 98 GLY A CA 1
ATOM 727 C C . GLY A 1 98 ? 3.786 -61.374 -12.522 1.00 36.28 98 GLY A C 1
ATOM 728 O O . GLY A 1 98 ? 3.970 -60.595 -11.600 1.00 36.28 98 GLY A O 1
ATOM 729 N N . ALA A 1 99 ? 2.611 -61.971 -12.730 1.00 41.16 99 ALA A N 1
ATOM 730 C CA . ALA A 1 99 ? 1.490 -61.951 -11.793 1.00 41.16 99 ALA A CA 1
ATOM 731 C C . ALA A 1 99 ? 1.637 -63.025 -10.697 1.00 41.16 99 ALA A C 1
ATOM 733 O O . ALA A 1 99 ? 2.021 -64.152 -11.001 1.00 41.16 99 ALA A O 1
ATOM 734 N N . LYS A 1 100 ? 1.212 -62.709 -9.465 1.00 37.50 100 LYS A N 1
ATOM 735 C CA . LYS A 1 100 ? 0.612 -63.619 -8.455 1.00 37.50 100 LYS A CA 1
ATOM 736 C C . LYS A 1 100 ? -0.088 -62.731 -7.406 1.00 37.50 100 LYS A C 1
ATOM 738 O O . LYS A 1 100 ? 0.558 -61.862 -6.841 1.00 37.50 100 LYS A O 1
ATOM 743 N N . LYS A 1 101 ? -1.432 -62.691 -7.325 1.00 37.91 101 LYS A N 1
ATOM 744 C CA . LYS A 1 101 ? -2.352 -63.611 -6.595 1.00 37.91 101 LYS A CA 1
ATOM 745 C C . LYS A 1 101 ? -1.931 -63.780 -5.119 1.00 37.91 101 LYS A C 1
ATOM 747 O O . LYS A 1 101 ? -0.783 -64.115 -4.888 1.00 37.91 101 LYS A O 1
ATOM 752 N N . THR A 1 102 ? -2.758 -63.636 -4.079 1.00 35.56 102 THR A N 1
ATOM 753 C CA . THR A 1 102 ? -4.23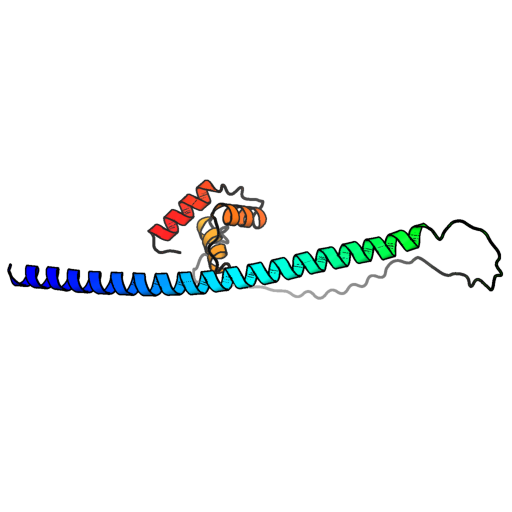0 -63.645 -3.929 1.00 35.56 102 THR A CA 1
ATOM 754 C C . THR A 1 102 ? -4.586 -63.325 -2.463 1.00 35.56 102 THR A C 1
ATOM 756 O O . THR A 1 102 ? -3.879 -63.796 -1.584 1.00 35.56 102 THR A O 1
ATOM 759 N N . ALA A 1 103 ? -5.680 -62.574 -2.251 1.00 40.50 103 ALA A N 1
ATOM 760 C CA . ALA A 1 103 ? -6.818 -62.775 -1.320 1.00 40.50 103 ALA A CA 1
ATOM 761 C C . ALA A 1 103 ? -6.586 -63.513 0.039 1.00 40.50 103 ALA A C 1
ATOM 763 O O . ALA A 1 103 ? -5.977 -64.569 0.068 1.00 40.50 103 ALA A O 1
ATOM 764 N N . SER A 1 104 ? -7.163 -63.158 1.199 1.00 39.94 104 SER A N 1
ATOM 765 C CA . SER A 1 104 ? -8.554 -62.756 1.483 1.00 39.94 104 SER A CA 1
ATOM 766 C C . SER A 1 104 ? -8.750 -62.385 2.977 1.00 39.94 104 SER A C 1
ATOM 768 O O . SER A 1 104 ? -8.106 -63.001 3.815 1.00 39.94 104 SER A O 1
ATOM 770 N N . LYS A 1 105 ? -9.801 -61.580 3.266 1.00 36.59 105 LYS A N 1
ATOM 771 C CA . LYS A 1 105 ? -10.740 -61.653 4.434 1.00 36.59 105 LYS A CA 1
ATOM 772 C C . LYS A 1 105 ? -10.191 -61.279 5.833 1.00 36.59 105 LYS A C 1
ATOM 774 O O . LYS A 1 105 ? -9.138 -61.751 6.207 1.00 36.59 105 LYS A O 1
ATOM 779 N N . LYS A 1 106 ? -10.872 -6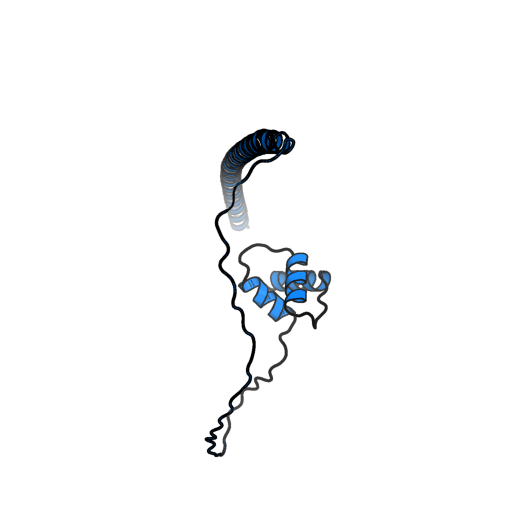0.604 6.769 1.00 36.53 106 LYS A N 1
ATOM 780 C CA . LYS A 1 106 ? -12.065 -59.731 6.943 1.00 36.53 106 LYS A CA 1
ATOM 781 C C . LYS A 1 106 ? -12.081 -59.405 8.457 1.00 36.53 106 LYS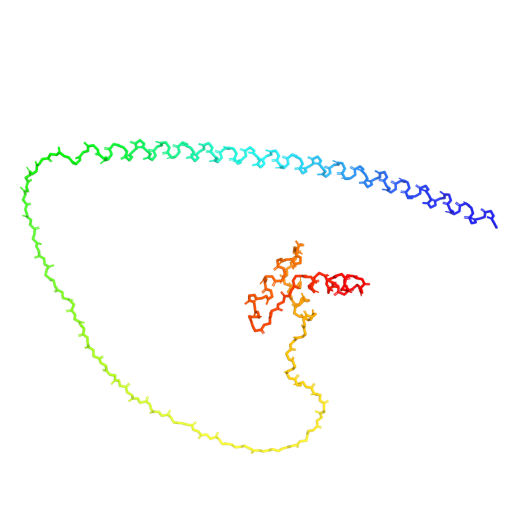 A C 1
ATOM 783 O O . LYS A 1 106 ? -11.732 -60.300 9.216 1.00 36.53 106 LYS A O 1
ATOM 788 N N . LEU A 1 107 ? -12.582 -58.219 8.845 1.00 36.62 107 LEU A N 1
ATOM 789 C CA . LEU A 1 107 ? -13.124 -57.760 10.159 1.00 36.62 107 LEU A CA 1
ATOM 790 C C . LEU A 1 107 ? -12.415 -56.465 10.617 1.00 36.62 107 LEU A C 1
ATOM 792 O O . LEU A 1 107 ? -11.292 -56.505 11.086 1.00 36.62 107 LEU A O 1
ATOM 796 N N . ALA A 1 108 ? -12.912 -55.284 10.238 1.00 45.56 108 ALA A N 1
ATOM 797 C CA . ALA A 1 108 ? -14.009 -54.528 10.863 1.00 45.56 108 ALA A CA 1
ATOM 798 C C . ALA A 1 108 ? -13.562 -53.661 12.057 1.00 45.56 108 ALA A C 1
ATOM 800 O O . ALA A 1 108 ? -13.629 -54.104 13.194 1.00 45.56 108 ALA A O 1
ATOM 801 N N . THR A 1 109 ? -13.263 -52.388 11.784 1.00 39.59 109 THR A N 1
ATOM 802 C CA . THR A 1 109 ? -13.677 -51.246 12.615 1.00 39.59 109 THR A CA 1
ATOM 803 C C . THR A 1 109 ? -13.838 -50.009 11.729 1.00 39.59 109 THR A C 1
ATOM 805 O O . THR A 1 109 ? -13.177 -49.822 10.713 1.00 39.59 109 THR A O 1
ATOM 808 N N . LYS A 1 110 ? -14.857 -49.239 12.077 1.00 47.91 110 LYS A N 1
ATOM 809 C CA . LYS A 1 110 ? -15.575 -48.229 11.308 1.00 47.91 110 LYS A CA 1
ATOM 810 C C . LYS A 1 110 ? -14.868 -46.871 11.387 1.00 47.91 110 LYS A C 1
ATOM 812 O O . LYS A 1 110 ? -14.778 -46.319 12.473 1.00 47.91 110 LYS A O 1
ATOM 817 N N . ALA A 1 111 ? -14.487 -46.304 10.245 1.00 39.50 111 ALA A N 1
ATOM 818 C CA . ALA A 1 111 ? -14.413 -44.857 10.035 1.00 39.50 111 ALA A CA 1
ATOM 819 C C . ALA A 1 111 ? -14.601 -44.579 8.537 1.00 39.50 111 ALA A C 1
ATOM 821 O O . ALA A 1 111 ? -13.801 -44.982 7.700 1.00 39.50 111 ALA A O 1
ATOM 822 N N . SER A 1 112 ? -15.736 -43.977 8.203 1.00 43.53 112 SER A N 1
ATOM 823 C CA . SER A 1 112 ? -16.136 -43.644 6.841 1.00 43.53 112 SER A CA 1
ATOM 824 C C . SER A 1 112 ? -15.309 -42.466 6.328 1.00 43.53 112 SER A C 1
ATOM 826 O O . SER A 1 112 ? -15.582 -41.332 6.706 1.00 43.53 112 SER A O 1
ATOM 828 N N . THR A 1 113 ? -14.344 -42.709 5.445 1.00 44.00 113 THR A N 1
ATOM 829 C CA . THR A 1 113 ? -13.774 -41.677 4.566 1.00 44.00 113 THR A CA 1
ATOM 830 C C . THR A 1 113 ? -14.260 -41.932 3.146 1.00 44.00 113 THR A C 1
ATOM 832 O O . THR A 1 113 ? -13.535 -42.375 2.258 1.00 44.00 113 THR A O 1
ATOM 835 N N . THR A 1 114 ? -15.547 -41.671 2.915 1.00 42.28 114 THR A N 1
ATOM 836 C CA . THR A 1 114 ? -16.002 -41.406 1.553 1.00 42.28 114 THR A CA 1
ATOM 837 C C . THR A 1 114 ? -15.242 -40.176 1.077 1.00 42.28 114 THR A C 1
ATOM 839 O O . THR A 1 114 ? -15.269 -39.146 1.748 1.00 42.28 114 THR A O 1
ATOM 842 N N . ALA A 1 115 ? -14.531 -40.301 -0.042 1.00 55.22 115 ALA A N 1
ATOM 843 C CA . ALA A 1 115 ? -13.884 -39.201 -0.742 1.00 55.22 115 ALA A CA 1
ATOM 844 C C . ALA A 1 115 ? -14.960 -38.225 -1.249 1.00 55.22 115 ALA A C 1
ATOM 846 O O . ALA A 1 115 ? -15.362 -38.232 -2.411 1.00 55.22 115 ALA A O 1
ATOM 847 N N . THR A 1 116 ? -15.500 -37.434 -0.331 1.00 57.44 116 THR A N 1
ATOM 848 C CA . THR A 1 116 ? -16.442 -36.365 -0.610 1.00 57.44 116 THR A CA 1
ATOM 849 C C . THR A 1 116 ? -15.604 -35.212 -1.134 1.00 57.44 116 THR A C 1
ATOM 851 O O . THR A 1 116 ? -14.675 -34.772 -0.461 1.00 57.44 116 THR A O 1
ATOM 854 N N . LYS A 1 117 ? -15.869 -34.768 -2.367 1.00 67.69 117 LYS A N 1
ATOM 855 C CA . LYS A 1 117 ? -15.164 -33.623 -2.963 1.00 67.69 117 LYS A CA 1
ATOM 856 C C . LYS A 1 117 ? -15.154 -32.464 -1.948 1.00 67.69 117 LYS A C 1
ATOM 858 O O . LYS A 1 117 ? -16.239 -32.158 -1.446 1.00 67.69 117 LYS A O 1
ATOM 863 N N . PRO A 1 118 ? -14.002 -31.821 -1.683 1.00 78.00 118 PRO A N 1
ATOM 864 C CA . PRO A 1 118 ? -13.892 -30.787 -0.657 1.00 78.00 118 PRO A CA 1
ATOM 865 C C . PRO A 1 118 ? -14.925 -29.683 -0.886 1.00 78.00 118 PRO A C 1
ATOM 867 O O . PRO A 1 118 ? -15.270 -29.343 -2.028 1.00 78.00 118 PRO A O 1
ATOM 870 N N . THR A 1 119 ? -15.481 -29.166 0.200 1.00 86.44 119 THR A N 1
ATOM 871 C CA . THR A 1 119 ? -16.453 -28.072 0.177 1.00 86.44 119 THR A CA 1
ATOM 872 C C . THR A 1 119 ? -15.775 -26.764 -0.233 1.00 86.44 119 THR A C 1
ATOM 874 O O . THR A 1 119 ? -14.559 -26.621 -0.144 1.00 86.44 119 THR A O 1
ATOM 877 N N . LEU A 1 120 ? -16.552 -25.777 -0.692 1.00 85.06 120 LEU A N 1
ATOM 878 C CA . LEU A 1 120 ? -15.997 -24.469 -1.067 1.00 85.06 120 LEU A CA 1
ATOM 879 C C . LEU A 1 120 ? -15.269 -23.793 0.110 1.00 85.06 120 LEU A C 1
ATOM 881 O O . LEU A 1 120 ? -14.248 -23.150 -0.096 1.00 85.06 120 LEU A O 1
ATOM 885 N N . VAL A 1 121 ? -15.768 -23.980 1.334 1.00 87.50 121 VAL A N 1
ATOM 886 C CA . VAL A 1 121 ? -15.163 -23.438 2.559 1.00 87.50 121 VAL A CA 1
ATOM 887 C C . VAL A 1 121 ? -13.797 -24.074 2.828 1.00 87.50 121 VAL A C 1
ATOM 889 O O . VAL A 1 121 ? -12.844 -23.361 3.120 1.00 87.50 121 VAL A O 1
ATOM 892 N N . GLU A 1 122 ? -13.683 -25.397 2.685 1.00 87.62 122 GLU A N 1
ATOM 893 C CA . GLU A 1 122 ? -12.414 -26.120 2.856 1.00 87.62 122 GLU A CA 1
ATOM 894 C C . GLU A 1 122 ? -11.385 -25.726 1.793 1.00 87.62 122 GLU A C 1
ATOM 896 O O . GLU A 1 122 ? -10.209 -25.581 2.107 1.00 87.62 122 GLU A O 1
ATOM 901 N N . LEU A 1 123 ? -11.826 -25.498 0.552 1.00 89.75 123 LEU A N 1
ATOM 902 C CA . LEU A 1 123 ? -10.956 -25.019 -0.523 1.00 89.75 123 LEU A CA 1
ATOM 903 C C . LEU A 1 123 ? -10.450 -23.595 -0.268 1.00 89.75 123 LEU A C 1
ATOM 905 O O . LEU A 1 123 ? -9.273 -23.320 -0.480 1.00 89.75 123 LEU A O 1
ATOM 909 N N . ILE A 1 124 ? -11.319 -22.699 0.213 1.00 89.38 124 ILE A N 1
ATOM 910 C CA . ILE A 1 124 ? -10.923 -21.337 0.596 1.00 89.38 124 ILE A CA 1
ATOM 911 C C . ILE A 1 124 ? -9.925 -21.388 1.755 1.00 89.38 124 ILE A C 1
ATOM 913 O O . ILE A 1 124 ? -8.899 -20.723 1.685 1.00 89.38 124 ILE A O 1
ATOM 917 N N . ARG A 1 125 ? -10.174 -22.207 2.784 1.00 88.94 125 ARG A N 1
ATOM 918 C CA . ARG A 1 125 ? -9.244 -22.363 3.911 1.00 88.94 125 ARG A CA 1
ATOM 919 C C . ARG A 1 125 ? -7.890 -22.909 3.462 1.00 88.94 125 ARG A C 1
ATOM 921 O O . ARG A 1 125 ? -6.874 -22.320 3.798 1.00 88.94 125 ARG A O 1
ATOM 928 N N . GLY A 1 126 ? -7.874 -23.978 2.666 1.00 86.81 126 GLY A N 1
ATOM 929 C CA . GLY A 1 126 ? -6.623 -24.541 2.155 1.00 86.81 126 GLY A CA 1
ATOM 930 C C . GLY A 1 126 ? -5.822 -23.538 1.319 1.00 86.81 126 GLY A C 1
ATOM 931 O O . GLY A 1 126 ? -4.597 -23.552 1.365 1.00 86.81 126 GLY A O 1
ATOM 932 N N . HIS A 1 127 ? -6.501 -22.638 0.600 1.00 87.06 127 HIS A N 1
ATOM 933 C CA . HIS A 1 127 ? -5.842 -21.559 -0.132 1.00 87.06 127 HIS A CA 1
ATOM 934 C C . HIS A 1 127 ? -5.297 -20.458 0.793 1.00 87.06 127 HIS A C 1
ATOM 936 O O . HIS A 1 127 ? -4.197 -19.972 0.564 1.00 87.06 127 HIS A O 1
ATOM 942 N N . LEU A 1 128 ? -6.026 -20.092 1.854 1.00 89.06 128 LEU A N 1
ATOM 943 C CA . LEU A 1 128 ? -5.566 -19.112 2.847 1.00 89.06 128 LEU A CA 1
ATOM 944 C C . LEU A 1 128 ? -4.385 -19.624 3.685 1.00 89.06 128 LEU A C 1
ATOM 946 O O . LEU A 1 128 ? -3.496 -18.854 4.008 1.00 89.06 128 LEU A O 1
ATOM 950 N N . GLU A 1 129 ? -4.329 -20.918 4.005 1.00 87.50 129 GLU A N 1
ATOM 951 C CA . GLU A 1 129 ? -3.199 -21.514 4.739 1.00 87.50 129 GLU A CA 1
ATOM 952 C C . GLU A 1 129 ? -1.889 -21.514 3.927 1.00 87.50 129 GLU A C 1
ATOM 954 O O . GLU A 1 129 ? -0.801 -21.577 4.497 1.00 87.50 129 GLU A O 1
ATOM 959 N N . GLN A 1 130 ? -1.984 -21.459 2.595 1.00 85.56 130 GLN A N 1
ATOM 960 C CA . GLN A 1 130 ? -0.836 -21.441 1.682 1.00 85.56 130 GLN A CA 1
ATOM 961 C C . GLN A 1 130 ? -0.328 -20.025 1.390 1.00 85.56 130 GLN A C 1
ATOM 963 O O . GLN A 1 130 ? 0.816 -19.867 0.970 1.00 85.56 130 GLN A O 1
ATOM 968 N N . GLU A 1 131 ? -1.161 -19.009 1.603 1.00 84.06 131 GLU A N 1
ATOM 969 C CA . GLU A 1 131 ? -0.889 -17.617 1.254 1.00 84.06 131 GLU A CA 1
ATOM 970 C C . GLU A 1 131 ? -0.808 -16.784 2.541 1.00 84.06 131 GLU A C 1
ATOM 972 O O . GLU A 1 131 ? -1.815 -16.495 3.178 1.00 84.06 131 GLU A O 1
ATOM 977 N N . SER A 1 132 ? 0.402 -16.386 2.941 1.00 73.19 132 SER A N 1
ATOM 978 C CA . SER A 1 132 ? 0.636 -15.614 4.174 1.00 73.19 132 SER A CA 1
ATOM 979 C C . SER A 1 132 ? 0.360 -14.111 4.040 1.00 73.19 132 SER A C 1
ATOM 981 O O . SER A 1 132 ? 0.507 -13.369 5.010 1.00 73.19 132 SER A O 1
ATOM 983 N N . GLU A 1 133 ? -0.006 -13.648 2.845 1.00 86.19 133 GLU A N 1
ATOM 984 C CA . GLU A 1 133 ? -0.242 -12.239 2.527 1.00 86.19 133 GLU A CA 1
ATOM 985 C C . GLU A 1 133 ? -1.738 -11.947 2.329 1.00 86.19 133 GLU A C 1
ATOM 987 O O . GLU A 1 133 ? -2.491 -12.810 1.865 1.00 86.19 133 GLU A O 1
ATOM 992 N N . PRO A 1 134 ? -2.207 -10.727 2.655 1.00 84.31 134 PRO A N 1
ATOM 993 C CA . PRO A 1 134 ? -3.606 -10.366 2.480 1.00 84.31 134 PRO A CA 1
ATOM 994 C C . PRO A 1 134 ? -3.976 -10.350 0.993 1.00 84.31 134 PRO A C 1
ATOM 996 O O . PRO A 1 134 ? -3.566 -9.461 0.250 1.00 84.31 134 PRO A O 1
ATOM 999 N N . A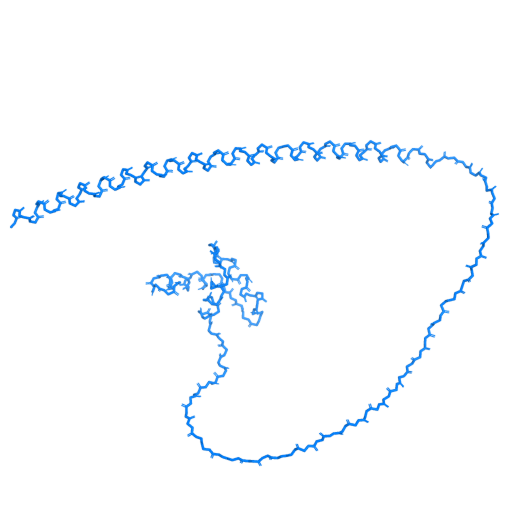RG A 1 135 ? -4.806 -11.309 0.569 1.00 86.19 135 ARG A N 1
ATOM 1000 C CA . ARG A 1 135 ? -5.380 -11.352 -0.782 1.00 86.19 135 ARG A CA 1
ATOM 1001 C C . ARG A 1 135 ? -6.841 -10.941 -0.821 1.00 86.19 135 ARG A C 1
ATOM 1003 O O . ARG A 1 135 ? -7.633 -11.213 0.081 1.00 86.19 135 ARG A O 1
ATOM 1010 N N . SER A 1 136 ? -7.217 -10.316 -1.928 1.00 90.88 136 SER A N 1
ATOM 1011 C CA . SER A 1 136 ? -8.589 -9.931 -2.217 1.00 90.88 136 SER A CA 1
ATOM 1012 C C . SER A 1 136 ? -9.454 -11.145 -2.564 1.00 90.88 136 SER A C 1
ATOM 1014 O O . SER A 1 136 ? -9.015 -12.110 -3.191 1.00 90.88 136 SER A O 1
ATOM 1016 N N . ALA A 1 137 ? -10.752 -11.066 -2.251 1.00 90.69 137 ALA A N 1
ATOM 1017 C CA . ALA A 1 137 ? -11.731 -12.091 -2.622 1.00 90.69 137 ALA A CA 1
ATOM 1018 C C . ALA A 1 137 ? -11.773 -12.362 -4.141 1.00 90.69 137 ALA A C 1
ATOM 1020 O O . ALA A 1 137 ? -12.095 -13.475 -4.561 1.00 90.69 137 ALA A O 1
ATOM 1021 N N . ALA A 1 138 ? -11.455 -11.356 -4.966 1.00 90.94 138 ALA A N 1
ATOM 1022 C CA . ALA A 1 138 ? -11.369 -11.506 -6.418 1.00 90.94 138 ALA A CA 1
ATOM 1023 C C . ALA A 1 138 ? -10.212 -12.430 -6.822 1.00 90.94 138 ALA A C 1
ATOM 1025 O O . ALA A 1 138 ? -10.411 -13.352 -7.613 1.00 90.94 138 ALA A O 1
ATOM 1026 N N . GLU A 1 139 ? -9.045 -12.244 -6.213 1.00 91.25 139 GLU A N 1
ATOM 1027 C CA . GLU A 1 139 ? -7.842 -13.039 -6.470 1.00 91.25 139 GLU A CA 1
ATOM 1028 C C . GLU A 1 139 ? -8.038 -14.484 -6.009 1.00 91.25 139 GLU A C 1
ATOM 1030 O O . GLU A 1 139 ? -7.774 -15.415 -6.765 1.00 91.25 139 GLU A O 1
ATOM 1035 N N . ILE A 1 140 ? -8.632 -14.676 -4.827 1.00 91.81 140 ILE A N 1
ATOM 1036 C CA . ILE A 1 140 ? -8.985 -16.005 -4.306 1.00 91.81 140 ILE A CA 1
ATOM 1037 C C . ILE A 1 140 ? -9.986 -16.702 -5.242 1.00 91.81 140 ILE A C 1
ATOM 1039 O O . ILE A 1 140 ? -9.853 -17.889 -5.534 1.00 91.81 140 ILE A O 1
ATOM 1043 N N . SER A 1 141 ? -10.981 -15.978 -5.769 1.00 91.75 141 SER A N 1
ATOM 1044 C CA . SER A 1 141 ? -11.946 -16.559 -6.713 1.00 91.75 141 SER A CA 1
ATOM 1045 C C . SER A 1 141 ? -11.318 -16.957 -8.053 1.00 91.75 141 SER A C 1
ATOM 1047 O O . SER A 1 141 ? -11.686 -17.993 -8.614 1.00 91.75 141 SER A O 1
ATOM 1049 N N . ALA A 1 142 ? -10.346 -16.180 -8.540 1.00 90.25 142 ALA A N 1
ATOM 1050 C CA . ALA A 1 142 ? -9.596 -16.498 -9.750 1.00 90.25 142 ALA A CA 1
ATOM 1051 C C . ALA A 1 142 ? -8.717 -17.740 -9.540 1.00 90.25 142 ALA A C 1
ATOM 1053 O O . ALA A 1 142 ? -8.786 -18.674 -10.340 1.00 90.25 142 ALA A O 1
ATOM 1054 N N . ALA A 1 143 ? -7.985 -17.803 -8.423 1.00 89.62 143 ALA A N 1
ATOM 1055 C CA . ALA A 1 143 ? -7.153 -18.948 -8.060 1.00 89.62 143 ALA A CA 1
ATOM 1056 C C . ALA A 1 143 ? -7.978 -20.237 -7.898 1.00 89.62 143 ALA A C 1
ATOM 1058 O O . ALA A 1 143 ? -7.620 -21.283 -8.438 1.00 89.62 143 ALA A O 1
ATOM 1059 N N . LEU A 1 144 ? -9.137 -20.161 -7.234 1.00 89.88 144 LEU A N 1
ATOM 1060 C CA . LEU A 1 144 ? -10.039 -21.305 -7.076 1.00 89.88 144 LEU A CA 1
ATOM 1061 C C . LEU A 1 144 ? -10.637 -21.776 -8.404 1.00 89.88 144 LEU A C 1
ATOM 1063 O O . LEU A 1 144 ? -10.773 -22.979 -8.611 1.00 89.88 144 LEU A O 1
ATOM 1067 N N . THR A 1 145 ? -10.975 -20.854 -9.308 1.00 89.25 145 THR A N 1
ATOM 1068 C CA . THR A 1 145 ? -11.490 -21.204 -10.643 1.00 89.25 145 THR A CA 1
ATOM 1069 C C . THR A 1 145 ? -10.401 -21.844 -11.506 1.00 89.25 145 THR A C 1
ATOM 1071 O O . THR A 1 145 ? -10.682 -22.776 -12.254 1.00 89.25 145 THR A O 1
ATOM 1074 N N . GLN A 1 146 ? -9.148 -21.400 -11.369 1.00 87.62 146 GLN A N 1
ATOM 1075 C CA . GLN A 1 146 ? -8.003 -22.001 -12.052 1.00 87.62 146 GLN A CA 1
ATOM 1076 C C . GLN A 1 146 ? -7.686 -23.409 -11.524 1.00 87.62 146 GLN A C 1
ATOM 1078 O O . GLN A 1 146 ? -7.446 -24.320 -12.314 1.00 87.62 146 GLN A O 1
ATOM 1083 N N . ALA A 1 147 ? -7.710 -23.604 -10.202 1.00 85.94 147 ALA A N 1
ATOM 1084 C CA . ALA A 1 147 ? -7.453 -24.899 -9.570 1.00 85.94 147 ALA A CA 1
ATOM 1085 C C . ALA A 1 147 ? -8.611 -25.898 -9.754 1.00 85.94 147 ALA A C 1
ATOM 1087 O O . ALA A 1 147 ? -8.399 -27.113 -9.782 1.00 85.94 147 ALA A O 1
ATOM 1088 N N . HIS A 1 148 ? -9.842 -25.396 -9.887 1.00 85.25 148 HIS A N 1
ATOM 1089 C CA . HIS A 1 148 ? -11.057 -26.198 -10.006 1.00 85.25 148 HIS A CA 1
ATOM 1090 C C . HIS A 1 148 ? -11.951 -25.704 -11.154 1.00 85.25 148 HIS A C 1
ATOM 1092 O O . HIS A 1 148 ? -13.035 -25.173 -10.899 1.00 85.25 148 HIS A O 1
ATOM 1098 N N . PRO A 1 149 ? -11.558 -25.938 -12.421 1.00 82.12 149 PRO A N 1
ATOM 1099 C CA . PRO A 1 149 ? -12.307 -25.456 -13.587 1.00 82.12 149 PRO A CA 1
ATOM 1100 C C . PRO A 1 149 ? -13.717 -26.059 -13.684 1.00 82.12 149 PRO A C 1
ATOM 1102 O O . PRO A 1 149 ? -14.624 -25.439 -14.232 1.00 82.12 149 PRO A O 1
ATOM 1105 N N . ASP A 1 150 ? -13.936 -27.233 -13.084 1.00 82.56 150 ASP A N 1
ATOM 1106 C CA . ASP A 1 150 ? -15.247 -27.888 -13.007 1.00 82.56 150 ASP A CA 1
ATOM 1107 C C . ASP A 1 150 ? -16.246 -27.164 -12.081 1.00 82.56 150 ASP A C 1
ATOM 1109 O O . ASP A 1 150 ? -17.417 -27.543 -12.000 1.00 82.56 150 ASP A O 1
ATOM 1113 N N . ARG A 1 151 ? -15.797 -26.156 -11.322 1.00 77.50 151 ARG A N 1
ATOM 1114 C CA . ARG A 1 151 ? -16.615 -25.398 -10.370 1.00 77.50 151 ARG A CA 1
ATOM 1115 C C . ARG A 1 151 ? -16.522 -23.908 -10.683 1.00 77.50 151 ARG A C 1
ATOM 1117 O O . ARG A 1 151 ? -15.539 -23.256 -10.362 1.00 77.50 151 ARG A O 1
ATOM 1124 N N . SER A 1 152 ? -17.590 -23.337 -11.240 1.00 80.50 152 SER A N 1
ATOM 1125 C CA . SER A 1 152 ? -17.695 -21.884 -11.409 1.00 80.50 152 SER A CA 1
ATOM 1126 C C . SER A 1 152 ? -17.872 -21.203 -10.043 1.00 80.50 152 SER A C 1
ATOM 1128 O O . SER A 1 152 ? -18.971 -21.212 -9.476 1.00 80.50 152 SER A O 1
ATOM 1130 N N . VAL A 1 153 ? -16.805 -20.616 -9.501 1.00 86.06 153 VAL A N 1
ATOM 1131 C CA . VAL A 1 153 ? -16.821 -19.927 -8.203 1.00 86.06 153 VAL A CA 1
ATOM 1132 C C . VAL A 1 153 ? -17.052 -18.430 -8.414 1.00 86.06 153 VAL A C 1
ATOM 1134 O O . VAL A 1 153 ? -16.258 -17.744 -9.047 1.00 86.06 153 VAL A O 1
ATOM 1137 N N . LYS A 1 154 ? -18.149 -17.894 -7.867 1.00 92.06 154 LYS A N 1
ATOM 1138 C CA . LYS A 1 154 ? -18.450 -16.455 -7.937 1.00 92.06 154 LYS A CA 1
ATOM 1139 C C . LYS A 1 154 ? -17.727 -15.694 -6.828 1.00 92.06 154 LYS A C 1
ATOM 1141 O O . LYS A 1 154 ? -17.825 -16.072 -5.661 1.00 92.06 154 LYS A O 1
ATOM 1146 N N . THR A 1 155 ? -17.128 -14.554 -7.164 1.00 93.75 155 THR A N 1
ATOM 1147 C CA . THR A 1 155 ? -16.429 -13.675 -6.211 1.00 93.75 155 THR A CA 1
ATOM 1148 C C . THR A 1 155 ? -17.307 -13.242 -5.032 1.00 93.75 155 THR A C 1
ATOM 1150 O O . THR A 1 155 ? -16.836 -13.221 -3.899 1.00 93.75 155 THR A O 1
ATOM 1153 N N . THR A 1 156 ? -18.601 -12.968 -5.249 1.00 95.00 156 THR A N 1
ATOM 1154 C CA . THR A 1 156 ? -19.539 -12.611 -4.165 1.00 95.00 156 THR A CA 1
ATOM 1155 C C . THR A 1 156 ? -19.671 -13.719 -3.121 1.00 95.00 156 THR A C 1
ATOM 1157 O O . THR A 1 156 ? -19.680 -13.437 -1.929 1.00 95.00 156 THR A O 1
ATOM 1160 N N . VAL A 1 157 ? -19.727 -14.983 -3.552 1.00 93.69 157 VAL A N 1
ATOM 1161 C CA . VAL A 1 157 ? -19.855 -16.131 -2.640 1.00 93.69 157 VAL A CA 1
ATOM 1162 C C . VAL A 1 157 ? -18.572 -16.312 -1.833 1.00 93.69 157 VAL A C 1
ATOM 1164 O O . VAL A 1 157 ? -18.635 -16.581 -0.636 1.00 93.69 157 VAL A O 1
ATOM 1167 N N . VAL A 1 158 ? -17.413 -16.113 -2.466 1.00 93.69 158 VAL A N 1
ATOM 1168 C CA . VAL A 1 158 ? -16.113 -16.127 -1.780 1.00 93.69 158 VAL A CA 1
ATOM 1169 C C . VAL A 1 158 ? -16.059 -15.025 -0.728 1.00 93.69 158 VAL A C 1
ATOM 1171 O O . VAL A 1 158 ? -15.744 -15.320 0.418 1.00 93.69 158 VAL A O 1
ATOM 1174 N N . ARG A 1 159 ? -16.461 -13.793 -1.065 1.00 95.12 159 ARG A N 1
ATOM 1175 C CA . ARG A 1 159 ? -16.524 -12.676 -0.111 1.00 95.12 159 ARG A CA 1
ATOM 1176 C C . ARG A 1 159 ? -17.383 -13.010 1.111 1.00 95.12 159 ARG A C 1
ATOM 1178 O O . ARG A 1 159 ? -16.881 -12.943 2.224 1.00 95.12 159 ARG A O 1
ATOM 1185 N N . THR A 1 160 ? -18.630 -13.438 0.917 1.00 94.62 160 THR A N 1
ATOM 1186 C CA . THR A 1 160 ? -19.524 -13.789 2.037 1.00 94.62 160 THR A CA 1
ATOM 1187 C C . THR A 1 160 ? -18.988 -14.966 2.857 1.00 94.62 160 THR A C 1
ATOM 1189 O O . THR A 1 160 ? -19.172 -15.024 4.070 1.00 94.62 160 THR A O 1
ATOM 1192 N N . THR A 1 161 ? -18.293 -15.909 2.217 1.00 92.50 161 THR A N 1
ATOM 1193 C CA . THR A 1 161 ? -17.661 -17.030 2.924 1.00 92.50 161 THR A CA 1
ATOM 1194 C C . THR A 1 161 ? -16.483 -16.559 3.775 1.00 92.50 161 THR A C 1
ATOM 1196 O O . THR A 1 161 ? -16.375 -16.979 4.922 1.00 92.50 161 THR A O 1
ATOM 1199 N N . LEU A 1 162 ? -15.641 -15.662 3.254 1.00 93.06 162 LEU A N 1
ATOM 1200 C CA . LEU A 1 162 ? -14.534 -15.051 3.995 1.00 93.06 162 LEU A CA 1
ATOM 1201 C C . LEU A 1 162 ? -15.045 -14.225 5.180 1.00 93.06 162 LEU A C 1
ATOM 1203 O O . LEU A 1 162 ? -14.566 -14.406 6.293 1.00 93.06 162 LEU A O 1
ATOM 1207 N N . GLU A 1 163 ? -16.074 -13.401 4.974 1.00 93.38 163 GLU A N 1
ATOM 1208 C CA . GLU A 1 163 ? -16.747 -12.663 6.052 1.00 93.38 163 GLU A CA 1
ATOM 1209 C C . GLU A 1 163 ? -17.277 -13.617 7.134 1.00 93.38 163 GLU A C 1
ATOM 1211 O O . GLU A 1 163 ? -17.086 -13.385 8.327 1.00 93.38 163 GLU A O 1
ATOM 1216 N N . GLY A 1 164 ? -17.881 -14.739 6.729 1.00 91.62 164 GLY A N 1
ATOM 1217 C CA . GLY A 1 164 ? -18.349 -15.776 7.645 1.00 91.62 164 GLY A CA 1
ATOM 1218 C C . GLY A 1 164 ? -17.227 -16.514 8.384 1.00 91.62 164 GLY A C 1
ATOM 1219 O O . GLY A 1 164 ? -17.429 -16.912 9.530 1.00 91.62 164 GLY A O 1
ATOM 1220 N N . LEU A 1 165 ? -16.063 -16.706 7.758 1.00 91.19 165 LEU A N 1
ATOM 1221 C CA . LEU A 1 165 ? -14.883 -17.301 8.394 1.00 91.19 165 LEU A CA 1
ATOM 1222 C C . LEU A 1 165 ? -14.273 -16.349 9.425 1.00 91.19 165 LEU A C 1
ATOM 1224 O O . LEU A 1 165 ? -13.976 -16.778 10.538 1.00 91.19 165 LEU A O 1
ATOM 1228 N N . VAL A 1 166 ? -14.177 -15.059 9.101 1.00 90.75 166 VAL A N 1
ATOM 1229 C CA . VAL A 1 166 ? -13.696 -14.021 10.023 1.00 90.75 166 VAL A CA 1
ATOM 1230 C C . VAL A 1 166 ? -14.648 -13.861 11.210 1.00 90.75 166 VAL A C 1
ATOM 1232 O O . VAL A 1 166 ? -14.208 -13.893 12.354 1.00 90.75 166 VAL A O 1
ATOM 1235 N N . ALA A 1 167 ? -15.961 -13.784 10.968 1.00 91.06 167 ALA A N 1
ATOM 1236 C CA . ALA A 1 167 ? -16.963 -13.656 12.030 1.00 91.06 167 ALA A CA 1
ATOM 1237 C C . ALA A 1 167 ? -16.981 -14.848 13.006 1.00 91.06 167 ALA A C 1
ATOM 1239 O O . ALA A 1 167 ? -17.421 -14.711 14.145 1.00 91.06 167 ALA A O 1
ATOM 1240 N N . LYS A 1 168 ? -16.521 -16.023 12.559 1.00 86.94 168 LYS A N 1
ATOM 1241 C CA . LYS A 1 168 ? -16.433 -17.252 13.362 1.00 86.94 168 LYS A CA 1
ATOM 1242 C C . LYS A 1 168 ? -15.035 -17.506 13.930 1.00 86.94 168 LYS A C 1
ATOM 1244 O O . LYS A 1 168 ? -14.819 -18.572 14.503 1.00 86.94 168 LYS A O 1
ATOM 1249 N N . SER A 1 169 ? -14.092 -16.577 13.754 1.00 78.88 169 SER A N 1
ATOM 1250 C CA . SER A 1 169 ? -12.694 -16.742 14.184 1.00 78.88 169 SER A CA 1
ATOM 1251 C C . SER A 1 169 ? -12.060 -18.017 13.604 1.00 78.88 169 SER A C 1
ATOM 1253 O O . SER A 1 169 ? -11.368 -18.765 14.289 1.00 78.88 169 SER A O 1
ATOM 1255 N N . HIS A 1 170 ? -12.405 -18.332 12.357 1.00 71.06 170 HIS A N 1
ATOM 1256 C CA . HIS A 1 170 ? -12.011 -19.548 11.640 1.00 71.06 170 HIS A CA 1
ATOM 1257 C C . HIS A 1 170 ? -11.031 -19.277 10.491 1.00 71.06 170 HIS A C 1
ATOM 1259 O O . HIS A 1 170 ? -10.819 -20.186 9.676 1.00 71.06 170 HIS A O 1
ATOM 1265 N N . ALA A 1 171 ? -10.521 -18.042 10.438 1.00 60.81 171 ALA A N 1
ATOM 1266 C CA . ALA A 1 171 ? -9.461 -17.571 9.556 1.00 60.81 171 ALA A CA 1
ATOM 1267 C C . ALA A 1 171 ? -8.086 -17.998 10.076 1.00 60.81 171 ALA A C 1
ATOM 1269 O O . ALA A 1 171 ? -7.918 -18.021 11.318 1.00 60.81 171 ALA A O 1
#

Radius of gyration: 36.06 Å; chains: 1; bounding box: 58×72×99 Å

Foldseek 3Di:
DVVVVVVVVVVVVVVVVVVVVVVVVVVVVVVVVVVVVVVVVVVVVVVVVVVVVVVVVVCVVVVVVVVPPDDDDDDDDDDDDDDDDDDDDDDDDDDDDDDDDDDDDDDDDDDDPDVDPDDPLVLLVVVPVVDPDDDQLVVSQVVCCVVCVVDNRDSVVSVVSVVVCVVVVND

Sequence (171 aa):
MSETKAHATELTSQYTAQVTGDLERNAKEQERIGQEIEALQEQLHALQHNHTVLVNMQQALGGASSAAEADTATAPSVPHQVSAEPKQSKPKKAAATGAKKTASKKLATKASTTATKPTLVELIRGHLEQESEPRSAAEISAALTQAHPDRSVKTTVVRTTLEGLVAKSHA